Protein AF-A0AAD0YK67-F1 (afdb_monomer)

Foldseek 3Di:
DDWDDDPNAIAAEDDDDDPDDPAADEDDPPDDFDWDKDWPQVPADDDPNRGDDDPDPPCWDWDDPDPPDIDIAHVVSRRPTHIYTPSCVRYDYDD

Organism: Chryseobacterium nakagawai (NCBI:txid1241982)

Radius of gyration: 15.23 Å; Cα contacts (8 Å, |Δi|>4): 124; chains: 1; bounding box: 40×28×41 Å

Mean predicted aligned error: 6.65 Å

Sequence (95 aa):
MIYAERNNSIFKIVSKKEHITKHYKKIKIGNNYDLNLDSRSSQTPIINGVKMSPVNLIDSMCYNYEENTQICTDAKNGIYDLYTTVNLKGLYYIK

Secondary structure (DSSP, 8-state):
-EEEEETTEEEEE--PPPS--S-PEEPPTT------PEETGGG--EETTEEPPPS--SSS-EEEEETTEEEE-BGGGTB-SEEE-GGGTTEE---

pLDDT: mean 82.9, std 10.51, range [53.69, 94.69]

Solvent-accessible surface area (backbone atoms only — not comparable to full-atom values): 6285 Å² total; per-residue (Å²): 118,48,79,48,78,57,95,96,39,49,43,45,36,47,67,82,90,72,98,77,74,100,65,68,47,73,67,57,91,95,64,88,81,84,71,64,73,45,52,51,76,74,69,49,62,65,59,96,87,41,66,59,75,77,93,62,90,51,77,53,49,69,44,79,81,48,101,89,40,73,51,61,32,40,45,93,72,61,18,82,53,46,27,32,44,74,64,53,64,50,55,45,81,82,134

Structure (mmCIF, N/CA/C/O backbone):
data_AF-A0AAD0YK67-F1
#
_entry.id   AF-A0AAD0YK67-F1
#
loop_
_atom_site.group_PDB
_atom_site.id
_atom_site.type_symbol
_atom_site.label_atom_id
_atom_site.label_alt_id
_atom_site.label_comp_id
_atom_site.label_asym_id
_atom_site.label_entity_id
_atom_site.label_seq_id
_atom_site.pdbx_PDB_ins_code
_atom_site.Cartn_x
_atom_site.Cartn_y
_atom_site.Cartn_z
_atom_site.occupancy
_atom_site.B_iso_or_equiv
_atom_site.auth_seq_id
_atom_site.auth_comp_id
_atom_site.auth_asym_id
_atom_site.auth_atom_id
_atom_site.pdbx_PDB_model_num
ATOM 1 N N . MET A 1 1 ? -2.300 5.711 2.845 1.00 86.00 1 MET A N 1
ATOM 2 C CA . MET A 1 1 ? -1.213 4.737 3.088 1.00 86.00 1 MET A CA 1
ATOM 3 C C . MET A 1 1 ? -1.501 4.026 4.396 1.00 86.00 1 MET A C 1
ATOM 5 O O . MET A 1 1 ? -1.955 4.691 5.319 1.00 86.00 1 MET A O 1
ATOM 9 N N . ILE A 1 2 ? -1.295 2.710 4.452 1.00 89.88 2 ILE A N 1
ATOM 10 C CA . ILE A 1 2 ? -1.534 1.868 5.633 1.00 89.88 2 ILE A CA 1
ATOM 11 C C . ILE A 1 2 ? -0.292 1.006 5.870 1.00 89.88 2 ILE A C 1
ATOM 13 O O . ILE A 1 2 ? 0.320 0.540 4.910 1.00 89.88 2 ILE A O 1
ATOM 17 N N . TYR A 1 3 ? 0.062 0.799 7.136 1.00 91.75 3 TYR A N 1
ATOM 18 C CA . TYR A 1 3 ? 1.071 -0.170 7.555 1.00 91.75 3 TYR A CA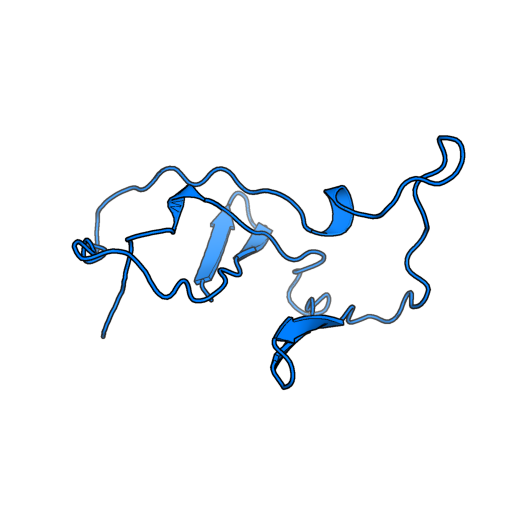 1
ATOM 19 C C . TYR A 1 3 ? 0.363 -1.329 8.251 1.00 91.75 3 TYR A C 1
ATOM 21 O O . TYR A 1 3 ? -0.516 -1.097 9.080 1.00 91.75 3 TYR A O 1
ATOM 29 N N . ALA A 1 4 ? 0.724 -2.554 7.889 1.00 91.50 4 ALA A N 1
ATOM 30 C CA . ALA A 1 4 ? 0.193 -3.772 8.488 1.00 91.50 4 ALA A CA 1
ATOM 31 C C . ALA A 1 4 ? 1.341 -4.714 8.851 1.00 91.50 4 ALA A C 1
ATOM 33 O O . ALA A 1 4 ? 2.366 -4.715 8.176 1.00 91.50 4 ALA A O 1
ATOM 34 N N . GLU A 1 5 ? 1.163 -5.528 9.885 1.00 92.25 5 GLU A N 1
ATOM 35 C CA . GLU A 1 5 ? 2.142 -6.532 10.298 1.00 92.25 5 GLU A CA 1
ATOM 36 C C . GLU A 1 5 ? 1.534 -7.932 10.183 1.00 92.25 5 GLU A C 1
ATOM 38 O O . GLU A 1 5 ? 0.388 -8.157 10.576 1.00 92.25 5 GLU A O 1
ATOM 43 N N . ARG A 1 6 ? 2.294 -8.882 9.634 1.00 89.94 6 ARG A N 1
ATOM 44 C CA . ARG A 1 6 ? 1.941 -10.308 9.621 1.00 89.94 6 ARG A CA 1
ATOM 45 C C . ARG A 1 6 ? 3.211 -11.136 9.741 1.00 89.94 6 ARG A C 1
ATOM 47 O O . ARG A 1 6 ? 4.113 -10.959 8.928 1.00 89.94 6 ARG A O 1
ATOM 54 N N . ASN A 1 7 ? 3.257 -12.060 10.702 1.00 91.69 7 ASN A N 1
ATOM 55 C CA . ASN A 1 7 ? 4.403 -12.950 10.940 1.00 91.69 7 ASN A CA 1
ATOM 56 C C . ASN A 1 7 ? 5.743 -12.183 10.959 1.00 91.69 7 ASN A C 1
ATOM 58 O O . ASN A 1 7 ? 6.640 -12.488 10.174 1.00 91.69 7 ASN A O 1
ATOM 62 N N . ASN A 1 8 ? 5.840 -11.131 11.784 1.00 90.12 8 ASN A N 1
ATOM 63 C CA . ASN A 1 8 ? 7.029 -10.276 11.940 1.00 90.12 8 ASN A CA 1
ATOM 64 C C . ASN A 1 8 ? 7.456 -9.499 10.677 1.00 90.12 8 ASN A C 1
ATOM 66 O O . ASN A 1 8 ? 8.534 -8.912 10.647 1.00 90.12 8 ASN A O 1
ATOM 70 N N . SER A 1 9 ? 6.631 -9.487 9.628 1.00 91.31 9 SER A N 1
ATOM 71 C CA . SER A 1 9 ? 6.878 -8.722 8.405 1.00 91.31 9 SER A CA 1
ATOM 72 C C . SER A 1 9 ? 5.967 -7.501 8.353 1.00 91.31 9 SER A C 1
ATOM 74 O O . SER A 1 9 ? 4.760 -7.623 8.578 1.00 91.31 9 SER A O 1
ATOM 76 N N . ILE A 1 10 ? 6.531 -6.339 8.015 1.00 94.56 10 ILE A N 1
ATOM 77 C CA . ILE A 1 10 ? 5.788 -5.086 7.848 1.00 94.56 10 ILE A CA 1
ATOM 78 C C . ILE A 1 10 ? 5.447 -4.887 6.370 1.00 94.56 10 ILE A C 1
ATOM 80 O O . ILE A 1 10 ? 6.307 -4.898 5.491 1.00 94.56 10 ILE A O 1
ATOM 84 N N . PHE A 1 11 ? 4.170 -4.650 6.099 1.00 93.81 11 PHE A N 1
ATOM 85 C CA . PHE A 1 11 ? 3.616 -4.406 4.777 1.00 93.81 11 PHE A CA 1
ATOM 86 C C . PHE A 1 11 ? 3.221 -2.939 4.662 1.00 93.81 11 PHE A C 1
ATOM 88 O O . PHE A 1 11 ? 2.345 -2.454 5.382 1.00 93.81 11 PHE A O 1
ATOM 95 N N . LYS A 1 12 ? 3.846 -2.231 3.719 1.00 94.69 12 LYS A N 1
ATOM 96 C CA . LYS A 1 12 ? 3.472 -0.864 3.350 1.00 94.69 12 LYS A CA 1
ATOM 97 C C . LYS A 1 12 ? 2.479 -0.909 2.198 1.00 94.69 12 LYS A C 1
ATOM 99 O O . LYS A 1 12 ? 2.848 -1.183 1.056 1.00 94.69 12 LYS A O 1
ATOM 104 N N . ILE A 1 13 ? 1.216 -0.645 2.513 1.00 93.31 13 ILE A N 1
ATOM 105 C CA . ILE A 1 13 ? 0.102 -0.736 1.573 1.00 93.31 13 ILE A CA 1
ATOM 106 C C . ILE A 1 13 ? -0.269 0.667 1.082 1.00 93.31 13 ILE A C 1
ATOM 108 O O . ILE A 1 13 ? -0.597 1.582 1.852 1.00 93.31 13 ILE A O 1
ATOM 112 N N . VAL A 1 14 ? -0.219 0.836 -0.231 1.00 90.31 14 VAL A N 1
ATOM 113 C CA . VAL A 1 14 ? -0.485 2.076 -0.949 1.00 90.31 14 VAL A CA 1
ATOM 114 C C . VAL A 1 14 ? -1.787 1.927 -1.730 1.00 90.31 14 VAL A C 1
ATOM 116 O O . VAL A 1 14 ? -2.028 0.923 -2.391 1.00 90.31 14 VAL A O 1
ATOM 119 N N . SER A 1 15 ? -2.635 2.951 -1.663 1.00 84.06 15 SER A N 1
ATOM 120 C CA . SER A 1 15 ? -3.843 3.061 -2.479 1.00 84.06 15 SER A CA 1
ATOM 121 C C . SER A 1 15 ? -3.819 4.404 -3.182 1.00 84.06 15 SER A C 1
ATOM 123 O O . SER A 1 15 ? -3.486 5.415 -2.560 1.00 84.06 15 SER A O 1
ATOM 125 N N . LYS A 1 16 ? -4.207 4.415 -4.458 1.00 77.31 16 LYS A N 1
ATOM 126 C CA . LYS A 1 16 ? -4.453 5.654 -5.191 1.00 77.31 16 LYS A CA 1
ATOM 127 C C . LYS A 1 16 ? -5.764 6.275 -4.716 1.00 77.31 16 LYS A C 1
ATOM 129 O O . LYS A 1 16 ? -6.686 5.557 -4.317 1.00 77.31 16 LYS A O 1
ATOM 134 N N . LYS A 1 17 ? -5.843 7.604 -4.750 1.00 71.25 17 LYS A N 1
ATOM 135 C CA . LYS A 1 17 ? -7.102 8.314 -4.548 1.00 71.25 17 LYS A CA 1
ATOM 136 C C . LYS A 1 17 ? -7.961 8.124 -5.797 1.00 71.25 17 LYS A C 1
ATOM 138 O O . LYS A 1 17 ? -7.555 8.492 -6.894 1.00 71.25 17 LYS A O 1
ATOM 143 N N . GLU A 1 18 ? -9.142 7.543 -5.639 1.00 69.75 18 GLU A N 1
ATOM 144 C CA . GLU A 1 18 ? -10.124 7.470 -6.722 1.00 69.75 18 GLU A CA 1
ATOM 145 C C . GLU A 1 18 ? -11.189 8.545 -6.511 1.00 69.75 18 GLU A C 1
ATOM 147 O O . GLU A 1 18 ? -11.639 8.789 -5.393 1.00 69.75 18 GLU A O 1
ATOM 152 N N . HIS A 1 19 ? -11.581 9.217 -7.594 1.00 61.00 19 HIS A N 1
ATOM 153 C CA . HIS A 1 19 ? -12.539 10.324 -7.547 1.00 61.00 19 HIS A CA 1
ATOM 154 C C . HIS A 1 19 ? -13.999 9.874 -7.378 1.00 61.00 19 HIS A C 1
ATOM 156 O O . HIS A 1 19 ? -14.899 10.711 -7.379 1.00 61.00 19 HIS A O 1
ATOM 162 N N . ILE A 1 20 ? -14.270 8.571 -7.251 1.00 63.44 20 ILE A N 1
ATOM 163 C CA . ILE A 1 20 ? -15.629 8.048 -7.388 1.00 63.44 20 ILE A CA 1
ATOM 164 C C . ILE A 1 20 ? -15.862 6.878 -6.431 1.00 63.44 20 ILE A C 1
ATOM 166 O O . ILE A 1 20 ? -15.571 5.741 -6.766 1.00 63.44 20 ILE A O 1
ATOM 170 N N . THR A 1 21 ? -16.474 7.160 -5.279 1.00 57.06 21 THR A N 1
ATOM 171 C CA . THR A 1 21 ? -17.480 6.289 -4.641 1.00 57.06 21 THR A CA 1
ATOM 172 C C . THR A 1 21 ? -18.313 7.134 -3.675 1.00 57.06 21 THR A C 1
ATOM 174 O O . THR A 1 21 ? -17.761 7.763 -2.778 1.00 57.06 21 THR A O 1
ATOM 177 N N . LYS A 1 22 ? -19.647 7.153 -3.827 1.00 59.66 22 LYS A N 1
ATOM 178 C CA . LYS A 1 22 ? -20.575 7.856 -2.911 1.00 59.66 22 LYS A CA 1
ATOM 179 C C . LYS A 1 22 ? -20.713 7.179 -1.534 1.00 59.66 22 LYS A C 1
ATOM 181 O O . LYS A 1 22 ? -21.347 7.737 -0.644 1.00 59.66 22 LYS A O 1
ATOM 186 N N . HIS A 1 23 ? -20.125 5.996 -1.343 1.00 67.44 23 HIS A N 1
ATOM 187 C CA . HIS A 1 23 ? -20.301 5.182 -0.141 1.00 67.44 23 HIS A CA 1
ATOM 188 C C . HIS A 1 23 ? -18.956 4.682 0.386 1.00 67.44 23 HIS A C 1
ATOM 190 O O . HIS A 1 23 ? -18.480 3.619 -0.007 1.00 67.44 23 HIS A O 1
ATOM 196 N N . TYR A 1 24 ? -18.358 5.450 1.295 1.00 81.06 24 TYR A N 1
ATOM 197 C CA . TYR A 1 24 ? -17.203 5.007 2.068 1.00 81.06 24 TYR A CA 1
ATOM 198 C C . TYR A 1 24 ? -17.662 4.377 3.388 1.00 81.06 24 TYR A C 1
ATOM 200 O O . TYR A 1 24 ? -18.555 4.894 4.059 1.00 81.06 24 TYR A O 1
ATOM 208 N N . LYS A 1 25 ? -17.038 3.271 3.788 1.00 85.94 25 LYS A N 1
ATOM 209 C CA . LYS A 1 25 ? -17.224 2.627 5.090 1.00 85.94 25 LYS A CA 1
ATOM 210 C C . LYS A 1 25 ? -16.065 3.008 6.005 1.00 85.94 25 LYS A C 1
ATOM 212 O O . LYS A 1 25 ? -14.899 2.812 5.661 1.00 85.94 25 LYS A O 1
ATOM 217 N N . LYS A 1 26 ? -16.385 3.542 7.1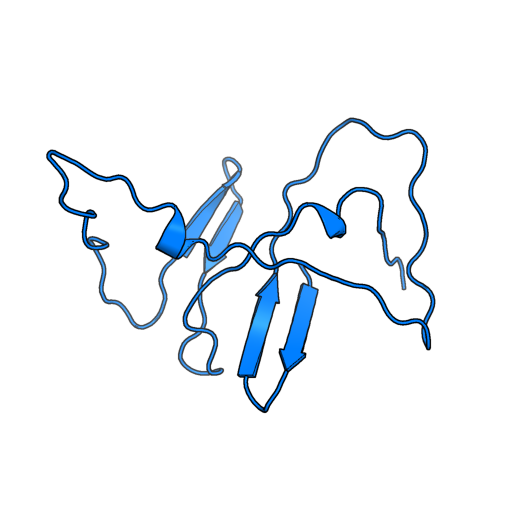86 1.00 89.56 26 LYS A N 1
ATOM 218 C CA . LYS A 1 26 ? -15.373 3.850 8.200 1.00 89.56 26 LYS A CA 1
ATOM 219 C C . LYS A 1 26 ? -14.792 2.544 8.743 1.00 89.56 26 LYS A C 1
ATOM 221 O O . LYS A 1 26 ? -15.547 1.643 9.112 1.00 89.56 26 LYS A O 1
ATOM 226 N N . ILE A 1 27 ? -13.468 2.456 8.812 1.00 89.56 27 ILE A N 1
ATOM 227 C CA . ILE A 1 27 ? -12.768 1.377 9.509 1.00 89.56 27 ILE A CA 1
ATOM 228 C C . ILE A 1 27 ? -13.134 1.452 10.997 1.00 89.56 27 ILE A C 1
ATOM 230 O O . ILE A 1 27 ? -13.058 2.520 11.611 1.00 89.56 27 ILE A O 1
ATOM 234 N N . LYS A 1 28 ? -13.556 0.321 11.566 1.00 91.44 28 LYS A N 1
ATOM 235 C CA . LYS A 1 28 ? -13.899 0.176 12.982 1.00 91.44 28 LYS A CA 1
ATOM 236 C C . LYS A 1 28 ? -12.755 -0.527 13.701 1.00 91.44 28 LYS A C 1
ATOM 238 O O . LYS A 1 28 ? -12.313 -1.589 13.274 1.00 91.44 28 LYS A O 1
ATOM 243 N N . ILE A 1 29 ? -12.292 0.072 14.793 1.00 90.12 29 ILE A N 1
ATOM 244 C CA . ILE A 1 29 ? -11.274 -0.527 15.660 1.00 90.12 29 ILE A CA 1
ATOM 245 C C . ILE A 1 29 ? -11.858 -1.807 16.277 1.00 90.12 29 ILE A C 1
ATOM 247 O O . ILE A 1 29 ? -13.008 -1.801 16.711 1.00 90.12 29 ILE A O 1
ATOM 251 N N . GLY A 1 30 ? -11.079 -2.890 16.288 1.00 91.81 30 GLY A N 1
ATOM 252 C CA . GLY A 1 30 ? -11.502 -4.209 16.779 1.00 91.81 30 GLY A CA 1
ATOM 253 C C . GLY A 1 30 ? -12.122 -5.126 15.719 1.00 91.81 30 GLY A C 1
ATOM 254 O O . GLY A 1 30 ? -12.356 -6.296 16.005 1.00 91.81 30 GLY A O 1
ATOM 255 N N . ASN A 1 31 ? -12.351 -4.635 14.497 1.00 92.25 31 ASN A N 1
ATOM 256 C CA . ASN A 1 31 ? -12.822 -5.462 13.386 1.00 92.25 31 ASN A CA 1
ATOM 257 C C . ASN A 1 31 ? -11.663 -6.017 12.550 1.00 92.25 31 ASN A C 1
ATOM 259 O O . ASN A 1 31 ? -10.620 -5.378 12.408 1.00 92.25 31 ASN A O 1
ATOM 263 N N . ASN A 1 32 ? -11.914 -7.164 11.916 1.00 91.00 32 ASN A N 1
ATOM 264 C CA . ASN A 1 32 ? -11.012 -7.782 10.948 1.00 91.00 32 ASN A CA 1
ATOM 265 C C . ASN A 1 32 ? -11.422 -7.429 9.513 1.00 91.00 32 ASN A C 1
ATOM 267 O O . ASN A 1 32 ? -12.611 -7.281 9.215 1.00 91.00 32 ASN A O 1
ATOM 271 N N . TYR A 1 33 ? -10.428 -7.300 8.637 1.00 88.69 33 TYR A N 1
ATOM 272 C CA . TYR A 1 33 ? -10.598 -6.972 7.224 1.00 88.69 33 TYR A CA 1
ATOM 273 C C . TYR A 1 33 ? -9.669 -7.846 6.386 1.00 88.69 33 TYR A C 1
ATOM 275 O O . TYR A 1 33 ? -8.462 -7.866 6.630 1.00 88.69 33 TYR A O 1
ATOM 283 N N . ASP A 1 34 ? -10.221 -8.515 5.378 1.00 90.50 34 ASP A N 1
ATOM 284 C CA . ASP A 1 34 ? -9.436 -9.329 4.454 1.00 90.50 34 ASP A CA 1
ATOM 285 C C . ASP A 1 34 ? -8.848 -8.451 3.345 1.00 90.50 34 ASP A C 1
ATOM 287 O O . ASP A 1 34 ? -9.575 -7.812 2.577 1.00 90.50 34 ASP A O 1
ATOM 291 N N . LEU A 1 35 ? -7.515 -8.406 3.274 1.00 90.19 35 LEU A N 1
ATOM 292 C CA . LEU A 1 35 ? -6.769 -7.633 2.284 1.00 90.19 35 LEU A CA 1
ATOM 293 C C . LEU A 1 35 ? -5.945 -8.574 1.402 1.00 90.19 35 LEU A C 1
ATOM 295 O O . LEU A 1 35 ? -4.974 -9.175 1.863 1.00 90.19 35 LEU A O 1
ATOM 299 N N . ASN A 1 36 ? -6.293 -8.651 0.119 1.00 92.62 36 ASN A N 1
ATOM 300 C CA . ASN A 1 36 ? -5.482 -9.345 -0.877 1.00 92.62 36 ASN A CA 1
ATOM 301 C C . ASN A 1 36 ? -4.402 -8.387 -1.370 1.00 92.62 36 ASN A C 1
ATOM 303 O O . ASN A 1 36 ? -4.720 -7.360 -1.973 1.00 92.62 36 ASN A O 1
ATOM 307 N N . LEU A 1 37 ? -3.145 -8.684 -1.047 1.00 92.56 37 LEU A N 1
ATOM 308 C CA . LEU A 1 37 ? -2.021 -7.801 -1.334 1.00 92.56 37 LEU A CA 1
ATOM 309 C C . LEU A 1 37 ? -1.370 -8.157 -2.669 1.00 92.56 37 LEU A C 1
ATOM 311 O O . LEU A 1 37 ? -0.806 -9.238 -2.820 1.00 92.56 37 LEU A O 1
ATOM 315 N N . ASP A 1 38 ? -1.368 -7.196 -3.583 1.00 92.50 38 ASP A N 1
ATOM 316 C CA . ASP A 1 38 ? -0.636 -7.257 -4.839 1.00 92.50 38 ASP A CA 1
ATOM 317 C C . ASP A 1 38 ? 0.707 -6.549 -4.671 1.00 92.50 38 ASP A C 1
ATOM 319 O O . ASP A 1 38 ? 0.770 -5.340 -4.420 1.00 92.50 38 ASP A O 1
ATOM 323 N N . SER A 1 39 ? 1.790 -7.308 -4.805 1.00 90.88 39 SER A N 1
ATOM 324 C CA . SER A 1 39 ? 3.156 -6.784 -4.762 1.00 90.88 39 SER A CA 1
ATOM 325 C C . SER A 1 39 ? 3.412 -5.859 -5.954 1.00 90.88 39 SER A C 1
ATOM 327 O O . SER A 1 39 ? 3.103 -6.201 -7.099 1.00 90.88 39 SER A O 1
ATOM 329 N N . ARG A 1 40 ? 4.025 -4.696 -5.721 1.00 87.00 40 ARG A N 1
ATOM 330 C CA . ARG A 1 40 ? 4.384 -3.775 -6.803 1.00 87.00 40 ARG A CA 1
ATOM 331 C C . ARG A 1 40 ? 5.475 -4.369 -7.686 1.00 87.00 40 ARG A C 1
ATOM 333 O O . ARG A 1 40 ? 5.374 -4.263 -8.907 1.00 87.00 40 ARG A O 1
ATOM 340 N N . SER A 1 41 ? 6.461 -5.045 -7.099 1.00 83.19 41 SER A N 1
ATOM 341 C CA . SER A 1 41 ? 7.504 -5.746 -7.858 1.00 83.19 41 SER A CA 1
ATOM 342 C C . SER A 1 41 ? 6.958 -6.902 -8.709 1.00 83.19 41 SER A C 1
ATOM 344 O O . SER A 1 41 ? 7.577 -7.297 -9.700 1.00 83.19 41 SER A O 1
ATOM 346 N N . SER A 1 42 ? 5.775 -7.445 -8.396 1.00 83.88 42 SER A N 1
ATOM 347 C CA . SER A 1 42 ? 5.097 -8.423 -9.259 1.00 83.88 42 SER A CA 1
ATOM 348 C C . SER A 1 42 ? 4.647 -7.823 -10.600 1.00 83.88 42 SER A C 1
ATOM 350 O O . SER A 1 42 ? 4.652 -8.530 -11.604 1.00 83.88 42 SER A O 1
ATOM 352 N N . GLN A 1 43 ? 4.371 -6.514 -10.638 1.00 79.50 43 GLN A N 1
ATOM 353 C CA . GLN A 1 43 ? 3.843 -5.785 -11.798 1.00 79.50 43 GLN A CA 1
ATOM 354 C C . GLN A 1 43 ? 4.934 -5.230 -12.728 1.00 79.50 43 GLN A C 1
ATOM 356 O O . GLN A 1 43 ? 4.639 -4.432 -13.620 1.00 79.50 43 GLN A O 1
ATOM 361 N N . THR A 1 44 ? 6.200 -5.593 -12.516 1.00 80.12 44 THR A N 1
ATOM 362 C CA . THR A 1 44 ? 7.294 -5.134 -13.375 1.00 80.12 44 THR A CA 1
ATOM 363 C C . THR A 1 44 ? 7.102 -5.630 -14.814 1.00 80.12 44 THR A C 1
ATOM 365 O O . THR A 1 44 ? 6.796 -6.813 -14.993 1.00 80.12 44 THR A O 1
ATOM 368 N N . PRO A 1 45 ? 7.298 -4.773 -15.839 1.00 80.00 45 PRO A N 1
ATOM 369 C CA . PRO A 1 45 ? 7.136 -5.165 -17.235 1.00 80.00 45 PRO A CA 1
ATOM 370 C C . PRO A 1 45 ? 7.975 -6.386 -17.619 1.00 80.00 45 PRO A C 1
ATOM 372 O O . PRO A 1 45 ? 9.096 -6.574 -17.138 1.00 80.00 45 PRO A O 1
ATOM 375 N N . ILE A 1 46 ? 7.426 -7.191 -18.527 1.00 83.00 46 ILE A N 1
ATOM 376 C CA . ILE A 1 46 ? 8.088 -8.356 -19.112 1.00 83.00 46 ILE A CA 1
ATOM 377 C C . ILE A 1 46 ? 8.375 -8.041 -20.581 1.00 83.00 46 ILE A C 1
ATOM 379 O O . ILE A 1 46 ? 7.452 -7.738 -21.336 1.00 83.00 46 ILE A O 1
ATOM 383 N N . ILE A 1 47 ? 9.641 -8.127 -20.989 1.00 83.50 47 ILE A N 1
ATOM 384 C CA . ILE A 1 47 ? 10.081 -7.949 -22.379 1.00 83.50 47 ILE A CA 1
ATOM 385 C C . ILE A 1 47 ? 10.633 -9.291 -22.859 1.00 83.50 47 ILE A C 1
ATOM 387 O O . ILE A 1 47 ? 11.552 -9.834 -22.252 1.00 83.50 47 ILE A O 1
ATOM 391 N N . ASN A 1 48 ? 10.053 -9.849 -23.927 1.00 88.69 48 ASN A N 1
ATOM 392 C CA . ASN A 1 48 ? 10.432 -11.156 -24.490 1.00 88.69 48 ASN A CA 1
ATOM 393 C C . ASN A 1 48 ? 10.464 -12.298 -23.452 1.00 88.69 48 ASN A C 1
ATOM 395 O O . ASN A 1 48 ? 11.365 -13.131 -23.457 1.00 88.69 48 ASN A O 1
ATOM 399 N N . GLY A 1 49 ? 9.500 -12.321 -22.527 1.00 86.38 49 GLY A N 1
ATOM 400 C CA . GLY A 1 49 ? 9.425 -13.338 -21.469 1.00 86.38 49 GLY A CA 1
ATOM 401 C C . GLY A 1 49 ? 10.369 -13.109 -20.281 1.00 86.38 49 GLY A C 1
ATOM 402 O O . GLY A 1 49 ? 10.284 -13.838 -19.297 1.00 86.38 49 GLY A O 1
ATOM 403 N N . VAL A 1 50 ? 11.218 -12.077 -20.321 1.00 80.50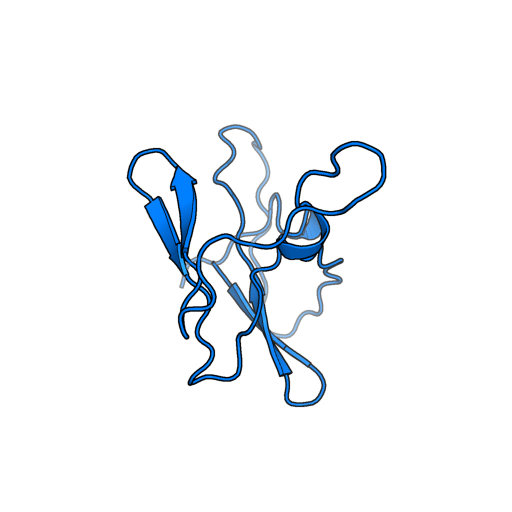 50 VAL A N 1
ATOM 404 C CA . VAL A 1 50 ? 12.130 -11.720 -19.229 1.00 80.50 50 VAL A CA 1
ATOM 405 C C . VAL A 1 50 ? 11.564 -10.543 -18.446 1.00 80.50 50 VAL A C 1
ATOM 407 O O . VAL A 1 50 ? 11.252 -9.489 -19.004 1.00 80.50 50 VAL A O 1
ATOM 410 N N . LYS A 1 51 ? 11.425 -10.716 -17.132 1.00 78.69 51 LYS A N 1
ATOM 411 C CA . LYS A 1 51 ? 11.000 -9.645 -16.232 1.00 78.69 51 LYS A CA 1
ATOM 412 C C . LYS A 1 51 ? 12.122 -8.618 -16.119 1.00 78.69 51 LYS A C 1
ATOM 414 O O . LYS A 1 51 ? 13.256 -8.986 -15.821 1.0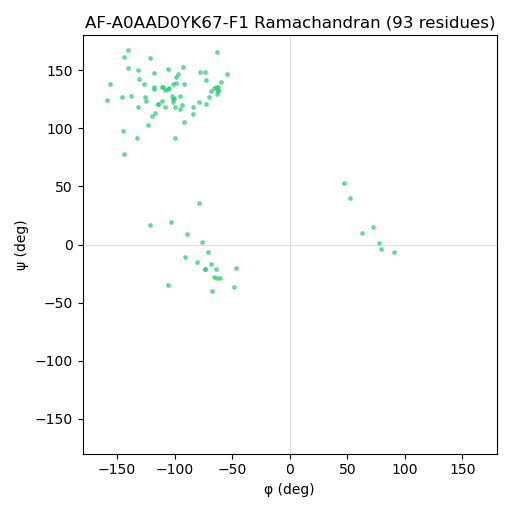0 78.69 51 LYS A O 1
ATOM 419 N N . MET A 1 52 ? 11.822 -7.346 -16.370 1.00 76.12 52 MET A N 1
ATOM 420 C CA . MET A 1 52 ? 12.837 -6.300 -16.257 1.00 76.12 52 MET A CA 1
ATOM 421 C C . MET A 1 52 ? 13.352 -6.219 -14.819 1.00 76.12 52 MET A C 1
ATOM 423 O O . MET A 1 52 ? 12.568 -6.167 -13.871 1.00 76.12 52 MET A O 1
ATOM 427 N N . SER A 1 53 ? 14.670 -6.172 -14.652 1.00 67.88 53 SER A N 1
ATOM 428 C CA . SER A 1 53 ? 15.259 -5.825 -13.362 1.00 67.88 53 SER A CA 1
ATOM 429 C C . SER A 1 53 ? 15.066 -4.330 -13.097 1.00 67.88 53 SER A C 1
ATOM 431 O O . SER A 1 53 ? 15.186 -3.524 -14.026 1.00 67.88 53 SER A O 1
ATOM 433 N N . PRO A 1 54 ? 14.787 -3.921 -11.850 1.00 64.62 54 PRO A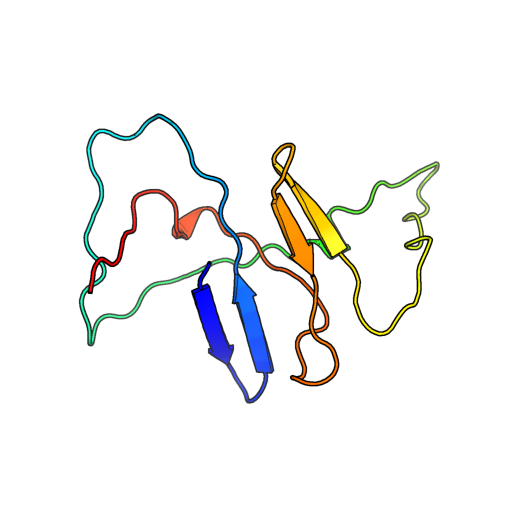 N 1
ATOM 434 C CA . PRO A 1 54 ? 14.796 -2.512 -11.486 1.00 64.62 54 PRO A CA 1
ATOM 435 C C . PRO A 1 54 ? 16.183 -1.909 -11.737 1.00 64.62 54 PRO A C 1
ATOM 437 O O . PRO A 1 54 ? 17.196 -2.536 -11.435 1.00 64.62 54 PRO A O 1
ATOM 440 N N . VAL A 1 55 ? 16.232 -0.683 -12.259 1.00 60.19 55 VAL A N 1
ATOM 441 C CA . VAL A 1 55 ? 17.495 -0.034 -12.660 1.00 60.19 55 VAL A CA 1
ATOM 442 C C . VAL A 1 55 ? 18.321 0.434 -11.448 1.00 60.19 55 VAL A C 1
ATOM 444 O O . VAL A 1 55 ? 19.534 0.568 -11.554 1.00 60.19 55 VAL A O 1
ATOM 447 N N . ASN A 1 56 ? 17.696 0.613 -10.276 1.00 57.41 56 ASN A N 1
ATOM 448 C CA . ASN A 1 56 ? 18.358 1.091 -9.058 1.00 57.41 56 ASN A CA 1
ATOM 449 C C . ASN A 1 56 ? 18.183 0.106 -7.896 1.00 57.41 56 ASN A C 1
ATOM 451 O O . ASN A 1 56 ? 17.143 0.091 -7.246 1.00 57.41 56 ASN A O 1
ATOM 455 N N . LEU A 1 57 ? 19.230 -0.666 -7.600 1.00 53.69 57 LEU A N 1
ATOM 456 C CA . LEU A 1 57 ? 19.388 -1.514 -6.404 1.00 53.69 57 LEU A CA 1
ATOM 457 C C . LEU A 1 57 ? 19.801 -0.693 -5.159 1.00 53.69 57 LEU A C 1
ATOM 459 O O . LEU A 1 57 ? 20.619 -1.132 -4.359 1.00 53.69 57 LEU A O 1
ATOM 463 N N . ILE A 1 58 ? 19.294 0.532 -5.016 1.00 56.34 58 ILE A N 1
ATOM 464 C CA . ILE A 1 58 ? 19.566 1.361 -3.833 1.00 56.34 58 ILE A CA 1
ATOM 465 C C . ILE A 1 58 ? 18.674 0.865 -2.684 1.00 56.34 58 ILE A C 1
ATOM 467 O O . ILE A 1 58 ? 17.555 0.415 -2.932 1.00 56.34 58 ILE A O 1
ATOM 471 N N . ASP A 1 59 ? 19.149 0.984 -1.438 1.00 59.66 59 ASP A N 1
ATOM 472 C CA . ASP A 1 59 ? 18.442 0.617 -0.192 1.00 59.66 59 ASP A CA 1
ATOM 473 C C . ASP A 1 59 ? 16.979 1.113 -0.112 1.00 59.66 59 ASP A C 1
ATOM 475 O O . ASP A 1 59 ? 16.172 0.589 0.661 1.00 59.66 59 ASP A O 1
ATOM 479 N N . SER A 1 60 ? 16.619 2.123 -0.909 1.00 62.38 60 SER A N 1
ATOM 480 C CA . SER A 1 60 ? 15.255 2.587 -1.137 1.00 62.38 60 SER A CA 1
ATOM 481 C C . SER A 1 60 ? 14.909 2.600 -2.633 1.00 62.38 60 SER A C 1
ATOM 483 O O . SER A 1 60 ? 15.537 3.273 -3.450 1.00 62.38 60 SER A O 1
ATOM 485 N N . MET A 1 61 ? 13.842 1.884 -2.995 1.00 80.25 61 MET A N 1
ATOM 486 C CA . MET A 1 61 ? 13.209 1.958 -4.311 1.00 80.25 61 MET A CA 1
ATOM 487 C C . MET A 1 61 ? 11.978 2.845 -4.224 1.00 80.25 61 MET A C 1
ATOM 489 O O . MET A 1 61 ? 11.027 2.541 -3.502 1.00 80.25 61 MET A O 1
ATOM 493 N N . CYS A 1 62 ? 11.991 3.936 -4.979 1.00 83.94 62 CYS A N 1
ATOM 494 C CA . CYS A 1 62 ? 10.918 4.912 -4.998 1.00 83.94 62 CYS A CA 1
ATOM 495 C C . CYS A 1 62 ? 10.070 4.794 -6.266 1.00 83.94 62 CYS A C 1
ATOM 497 O O . CYS A 1 62 ? 10.591 4.700 -7.374 1.00 83.94 62 CYS A O 1
ATOM 499 N N . TYR A 1 63 ? 8.751 4.828 -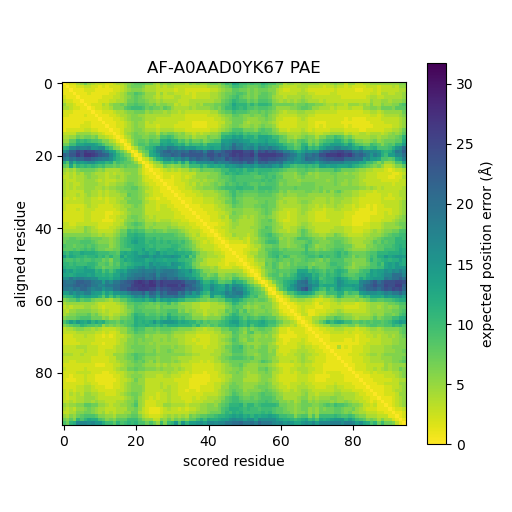6.095 1.00 82.12 63 TYR A N 1
ATOM 500 C CA . TYR A 1 63 ? 7.776 4.738 -7.175 1.00 82.12 63 TYR A CA 1
ATOM 501 C C . TYR A 1 63 ? 6.946 6.016 -7.235 1.00 82.12 63 TYR A C 1
ATOM 503 O O . TYR A 1 63 ? 6.434 6.481 -6.214 1.00 82.12 63 TYR A O 1
ATOM 511 N N . ASN A 1 64 ? 6.776 6.552 -8.440 1.00 82.69 64 ASN A N 1
ATOM 512 C CA . ASN A 1 64 ? 5.866 7.665 -8.689 1.00 82.69 64 ASN A CA 1
ATOM 513 C C . ASN A 1 64 ? 4.432 7.118 -8.770 1.00 82.69 64 ASN A C 1
ATOM 515 O O . ASN A 1 64 ? 4.156 6.229 -9.577 1.00 82.69 64 ASN A O 1
ATOM 519 N N . TYR A 1 65 ? 3.536 7.623 -7.922 1.00 78.12 65 TYR A N 1
ATOM 520 C CA . TYR A 1 65 ? 2.117 7.238 -7.897 1.00 78.12 65 TYR A CA 1
ATOM 521 C C . TYR A 1 65 ? 1.210 8.329 -8.482 1.00 78.12 65 TYR A C 1
ATOM 523 O O . TYR A 1 65 ? 0.217 8.019 -9.142 1.00 78.12 65 TYR A O 1
ATOM 531 N N . GLU A 1 66 ? 1.568 9.595 -8.264 1.00 77.75 66 GLU A N 1
ATOM 532 C CA . GLU A 1 66 ? 0.946 10.787 -8.855 1.00 77.75 66 GLU A CA 1
ATOM 533 C C . GLU A 1 66 ? 2.049 11.797 -9.201 1.00 77.75 66 GLU A C 1
ATOM 535 O O . GLU A 1 66 ? 3.184 11.627 -8.756 1.00 77.75 66 GLU A O 1
ATOM 540 N N . GLU A 1 67 ? 1.727 12.831 -9.985 1.00 77.50 67 GLU A N 1
ATOM 541 C CA . GLU A 1 67 ? 2.698 13.763 -10.593 1.00 77.50 67 GLU A CA 1
ATOM 542 C C . GLU A 1 67 ? 3.734 14.311 -9.596 1.00 77.50 67 GLU A C 1
ATOM 544 O O . GLU A 1 67 ? 4.914 14.389 -9.915 1.00 77.50 67 GLU A O 1
ATOM 549 N N . ASN A 1 68 ? 3.313 14.566 -8.353 1.00 82.25 68 ASN A N 1
ATOM 550 C CA . ASN A 1 68 ? 4.174 15.062 -7.274 1.00 82.25 68 ASN A CA 1
ATOM 551 C C . ASN A 1 68 ? 4.219 14.133 -6.048 1.00 82.25 68 ASN A C 1
ATOM 553 O O . ASN A 1 68 ? 4.588 14.562 -4.957 1.00 82.25 68 ASN A O 1
ATOM 557 N N . THR A 1 69 ? 3.800 12.870 -6.187 1.00 83.94 69 THR A N 1
ATOM 558 C CA . THR A 1 69 ? 3.788 11.904 -5.077 1.00 83.94 69 THR A CA 1
ATOM 559 C C . THR A 1 69 ? 4.664 10.709 -5.396 1.00 83.94 69 THR A C 1
ATOM 561 O O . THR A 1 69 ? 4.317 9.849 -6.213 1.00 83.94 69 THR A O 1
ATOM 564 N N . GLN A 1 70 ? 5.773 10.628 -4.670 1.00 89.00 70 GLN A N 1
ATOM 565 C CA . GLN A 1 70 ? 6.686 9.503 -4.695 1.00 89.00 70 GLN A CA 1
ATOM 566 C C . GLN A 1 70 ? 6.604 8.733 -3.376 1.00 89.00 70 GLN A C 1
ATOM 568 O O . GLN A 1 70 ? 6.579 9.317 -2.294 1.00 89.00 70 GLN A O 1
ATOM 573 N N . ILE A 1 71 ? 6.552 7.406 -3.464 1.00 89.56 71 ILE A N 1
ATOM 574 C CA . ILE A 1 71 ? 6.516 6.526 -2.298 1.00 89.56 71 ILE A CA 1
ATOM 575 C C . ILE A 1 71 ? 7.645 5.519 -2.428 1.00 89.56 71 ILE A C 1
ATOM 577 O O . ILE A 1 71 ? 7.751 4.828 -3.439 1.00 89.56 71 ILE A O 1
ATOM 581 N N . CYS A 1 72 ? 8.466 5.430 -1.387 1.00 88.69 72 CYS A N 1
ATOM 582 C CA . CYS A 1 72 ? 9.624 4.550 -1.356 1.00 88.69 72 CYS A CA 1
ATOM 583 C C . CYS A 1 72 ? 9.400 3.326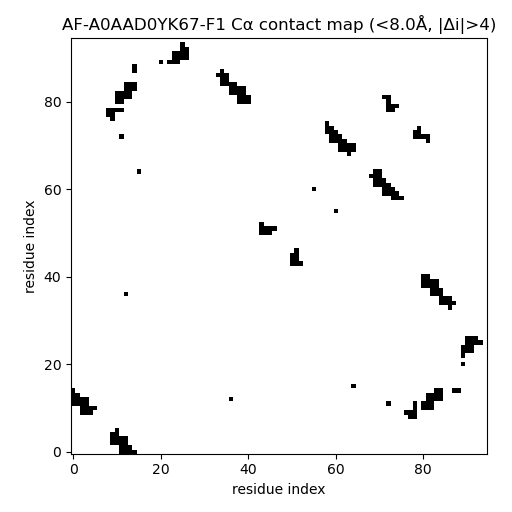 -0.474 1.00 88.69 72 CYS A C 1
ATOM 585 O O . CYS A 1 72 ? 8.651 3.387 0.511 1.00 88.69 72 CYS A O 1
ATOM 587 N N . THR A 1 73 ? 10.070 2.231 -0.820 1.00 90.25 73 THR A N 1
ATOM 588 C CA . THR A 1 73 ? 10.371 1.148 0.119 1.00 90.25 73 THR A CA 1
ATOM 589 C C . THR A 1 73 ? 11.286 1.661 1.234 1.00 90.25 73 THR A C 1
ATOM 591 O O . THR A 1 73 ? 11.831 2.765 1.156 1.00 90.25 73 THR A O 1
ATOM 594 N N . ASP A 1 74 ? 11.405 0.885 2.305 1.00 89.25 74 ASP A N 1
ATOM 595 C CA . ASP A 1 74 ? 12.187 1.245 3.483 1.00 89.25 74 ASP A CA 1
ATOM 596 C C . ASP A 1 74 ? 12.855 -0.012 4.048 1.00 89.25 74 ASP A C 1
ATOM 598 O O . ASP A 1 74 ? 12.387 -0.625 5.012 1.00 89.25 74 ASP A O 1
ATOM 602 N N . ALA A 1 75 ? 13.939 -0.430 3.390 1.00 87.44 75 ALA A N 1
ATOM 603 C CA . ALA A 1 75 ? 14.654 -1.656 3.732 1.00 87.44 75 ALA A CA 1
ATOM 604 C C . ALA A 1 75 ? 15.205 -1.636 5.167 1.00 87.44 75 ALA A C 1
ATOM 606 O O . ALA A 1 75 ? 15.279 -2.684 5.806 1.00 87.44 75 ALA A O 1
ATOM 607 N N . LYS A 1 76 ? 15.529 -0.449 5.706 1.00 88.38 76 LYS A N 1
ATOM 608 C CA . LYS A 1 76 ? 15.998 -0.282 7.093 1.00 88.38 76 LYS A CA 1
ATOM 609 C C . LYS A 1 76 ? 14.944 -0.701 8.115 1.00 88.38 76 LYS A C 1
ATOM 611 O O . LYS A 1 76 ? 15.298 -1.168 9.190 1.00 88.38 76 LYS A O 1
ATOM 616 N N . ASN A 1 77 ? 13.668 -0.574 7.756 1.00 87.69 77 ASN A N 1
ATOM 617 C CA . ASN A 1 77 ? 12.526 -0.989 8.565 1.00 87.69 77 ASN A CA 1
ATOM 618 C C . ASN A 1 77 ? 11.897 -2.308 8.070 1.00 87.69 77 ASN A C 1
ATOM 620 O O . ASN A 1 77 ? 10.743 -2.597 8.379 1.00 87.69 77 ASN A O 1
ATOM 624 N N . GLY A 1 78 ? 12.628 -3.105 7.279 1.00 89.19 78 GLY A N 1
ATOM 625 C CA . GLY A 1 78 ? 12.163 -4.405 6.780 1.00 89.19 78 GLY A CA 1
ATOM 626 C C . GLY A 1 78 ? 11.087 -4.331 5.688 1.00 89.19 78 GLY A C 1
ATOM 627 O O . GLY A 1 78 ? 10.436 -5.333 5.397 1.00 89.19 78 GLY A O 1
ATOM 628 N N . ILE A 1 79 ? 10.878 -3.162 5.072 1.00 91.75 79 ILE A N 1
ATOM 629 C CA . ILE A 1 79 ? 9.888 -2.954 4.008 1.00 91.75 79 ILE A CA 1
ATOM 630 C C . ILE A 1 79 ? 10.608 -3.002 2.660 1.00 91.75 79 ILE A C 1
ATOM 632 O O . ILE A 1 79 ? 11.084 -1.984 2.161 1.00 91.75 79 ILE A O 1
ATOM 636 N N . TYR A 1 80 ? 10.667 -4.187 2.058 1.00 88.25 80 TYR A N 1
ATOM 637 C CA . TYR A 1 80 ? 11.384 -4.420 0.796 1.00 88.25 80 TYR A CA 1
ATOM 638 C C . TYR A 1 80 ? 10.528 -4.243 -0.465 1.00 88.25 80 TYR A C 1
ATOM 640 O O . TYR A 1 80 ? 11.065 -4.193 -1.567 1.00 88.25 80 TYR A O 1
ATOM 648 N N . ASP A 1 81 ? 9.207 -4.123 -0.323 1.00 90.38 81 ASP A N 1
ATOM 649 C CA . ASP A 1 81 ? 8.289 -3.890 -1.440 1.00 90.38 81 ASP A CA 1
ATOM 650 C C . ASP A 1 81 ? 7.136 -2.974 -1.013 1.00 90.38 81 ASP A C 1
ATOM 652 O O . ASP A 1 81 ? 6.850 -2.797 0.176 1.00 90.38 81 ASP A O 1
ATOM 656 N N . LEU A 1 82 ? 6.470 -2.388 -2.003 1.00 92.06 82 LEU A N 1
ATOM 657 C CA . LEU A 1 82 ? 5.192 -1.720 -1.828 1.00 92.06 82 LEU A CA 1
ATOM 658 C C . LEU A 1 82 ? 4.076 -2.664 -2.248 1.00 92.06 82 LEU A C 1
ATOM 660 O O . LEU A 1 82 ? 4.200 -3.402 -3.222 1.00 92.06 82 LEU A O 1
ATOM 664 N N . TYR A 1 83 ? 2.959 -2.593 -1.540 1.00 93.19 83 TYR A N 1
ATOM 665 C CA . TYR A 1 83 ? 1.793 -3.410 -1.835 1.00 93.19 83 TYR A CA 1
ATOM 666 C C . TYR A 1 83 ? 0.616 -2.526 -2.196 1.00 93.19 83 TYR A C 1
ATOM 668 O O . TYR A 1 83 ? 0.461 -1.425 -1.673 1.00 93.19 83 TYR A O 1
ATOM 676 N N . THR A 1 84 ? -0.240 -3.024 -3.072 1.00 91.69 84 THR A N 1
ATOM 677 C CA . THR A 1 84 ? -1.538 -2.420 -3.369 1.00 91.69 84 THR A CA 1
ATOM 678 C C . THR A 1 84 ? -2.633 -3.433 -3.080 1.00 91.69 84 THR A C 1
ATOM 680 O O . THR A 1 84 ? -2.368 -4.625 -2.957 1.00 91.69 84 THR A O 1
ATOM 683 N N . THR A 1 85 ? -3.862 -2.969 -2.899 1.00 91.31 85 THR A N 1
ATOM 684 C CA . THR A 1 85 ? -5.009 -3.865 -2.750 1.00 91.31 85 THR A CA 1
ATOM 685 C C . THR A 1 85 ? -6.281 -3.141 -3.148 1.00 91.31 85 THR A C 1
ATOM 687 O O . THR A 1 85 ? -6.496 -1.979 -2.791 1.00 91.31 85 THR A O 1
ATOM 690 N N . VAL A 1 86 ? -7.154 -3.835 -3.873 1.00 89.50 86 VAL A N 1
ATOM 691 C CA . VAL A 1 86 ? -8.490 -3.328 -4.202 1.00 89.50 86 VAL A CA 1
ATOM 692 C C . VAL A 1 86 ? -9.431 -3.364 -2.999 1.00 89.50 86 VAL A C 1
ATOM 694 O O . VAL A 1 86 ? -10.387 -2.596 -2.961 1.00 89.50 86 VAL A O 1
ATOM 697 N N . ASN A 1 87 ? -9.146 -4.191 -1.985 1.00 90.00 87 ASN A N 1
ATOM 698 C CA . ASN A 1 87 ? -9.996 -4.349 -0.801 1.00 90.00 87 ASN A CA 1
ATOM 699 C C . ASN A 1 87 ? -10.018 -3.102 0.099 1.00 90.00 87 A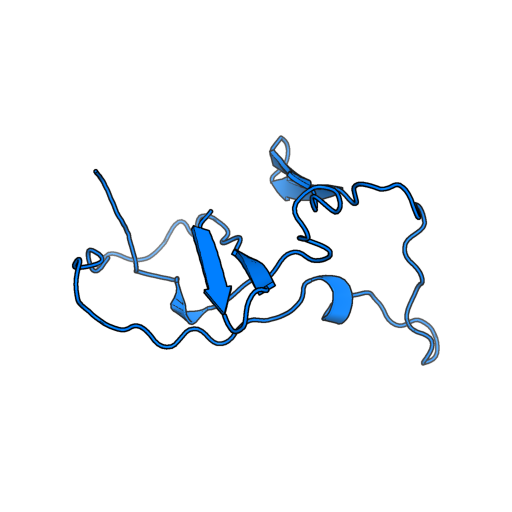SN A C 1
ATOM 701 O O . ASN A 1 87 ? -10.925 -2.953 0.914 1.00 90.00 87 ASN A O 1
ATOM 705 N N . LEU A 1 88 ? -9.052 -2.187 -0.061 1.00 86.81 88 LEU A N 1
ATOM 706 C CA . LEU A 1 88 ? -9.052 -0.891 0.625 1.00 86.81 88 LEU A CA 1
ATOM 707 C C . LEU A 1 88 ? -9.953 0.155 -0.037 1.00 86.81 88 LEU A C 1
ATOM 709 O O . LEU A 1 88 ? -10.252 1.177 0.584 1.00 86.81 88 LEU A O 1
ATOM 713 N N . LYS A 1 89 ? -10.399 -0.065 -1.278 1.00 84.56 89 LYS A N 1
ATOM 714 C CA . LYS A 1 89 ? -11.289 0.881 -1.954 1.00 84.56 89 LYS A CA 1
ATOM 715 C C . LYS A 1 89 ? -12.603 0.991 -1.191 1.00 84.56 89 LYS A C 1
ATOM 717 O O . LYS A 1 89 ? -13.215 -0.005 -0.817 1.00 84.56 89 LYS A O 1
ATOM 722 N N . GLY A 1 90 ? -13.038 2.224 -0.951 1.00 80.12 90 GLY A N 1
ATOM 723 C CA . GLY A 1 90 ? -14.240 2.478 -0.164 1.00 80.12 90 GLY A CA 1
ATOM 724 C C . GLY A 1 90 ? -14.049 2.335 1.351 1.00 80.12 90 GL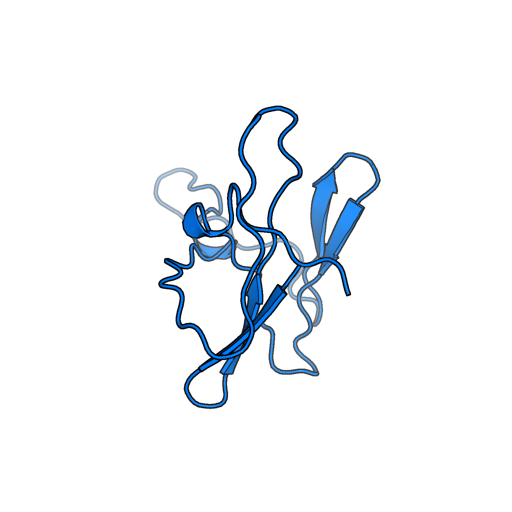Y A C 1
ATOM 725 O O . GLY A 1 90 ? -15.017 2.542 2.074 1.00 80.12 90 GLY A O 1
ATOM 726 N N . LEU A 1 91 ? -12.849 2.029 1.860 1.00 85.12 91 LEU A N 1
ATOM 727 C CA . LEU A 1 91 ? -12.541 2.077 3.293 1.00 85.12 91 LEU A CA 1
ATOM 728 C C . LEU A 1 91 ? -11.819 3.379 3.645 1.00 85.12 91 LEU A C 1
ATOM 730 O O . LEU A 1 91 ? -10.939 3.834 2.917 1.00 85.12 91 LEU A O 1
ATOM 734 N N . TYR A 1 92 ? -12.174 3.980 4.780 1.00 84.69 92 TYR A N 1
ATOM 735 C CA . TYR A 1 92 ? -11.481 5.164 5.287 1.00 84.69 92 TYR A CA 1
ATOM 736 C C . TYR A 1 92 ? -11.321 5.132 6.800 1.00 84.69 92 TYR A C 1
ATOM 738 O O . TYR A 1 92 ? -12.146 4.578 7.527 1.00 84.69 92 TYR A O 1
ATOM 746 N N . TYR A 1 93 ? -10.273 5.789 7.281 1.00 80.12 93 TYR A N 1
ATOM 747 C CA . TYR A 1 93 ? -10.074 6.058 8.694 1.00 80.12 93 TYR A CA 1
ATOM 748 C C . TYR A 1 93 ? -9.726 7.536 8.860 1.00 80.12 93 TYR A C 1
ATOM 750 O O . TYR A 1 93 ? -8.737 8.011 8.308 1.00 80.12 93 TYR A O 1
ATOM 758 N N . ILE A 1 94 ? -10.570 8.258 9.592 1.00 76.88 94 ILE A N 1
ATOM 759 C CA . ILE A 1 94 ? -10.302 9.618 10.066 1.00 76.88 94 ILE A CA 1
ATOM 760 C C . ILE A 1 94 ? -10.221 9.500 11.585 1.00 76.88 94 ILE A C 1
ATOM 762 O O . ILE A 1 94 ? -11.171 8.992 12.198 1.00 76.88 94 ILE A O 1
ATOM 766 N N . LYS A 1 95 ? -9.064 9.884 12.132 1.00 65.69 95 LYS A N 1
ATOM 767 C CA . LYS A 1 95 ? -8.811 9.941 13.573 1.00 65.69 95 LYS A CA 1
ATOM 768 C C . LYS A 1 95 ? -9.623 11.067 14.199 1.00 65.69 95 LYS A C 1
ATOM 770 O O . LYS A 1 95 ? -9.702 12.136 13.559 1.00 65.69 95 LYS A O 1
#